Protein AF-A0A5K3FUV2-F1 (afdb_monomer_lite)

Structure (mmCIF, N/CA/C/O backbone):
data_AF-A0A5K3FUV2-F1
#
_entry.id   AF-A0A5K3FUV2-F1
#
loop_
_atom_site.group_PDB
_atom_site.id
_atom_site.type_symbol
_atom_site.label_atom_id
_atom_site.label_alt_id
_atom_site.label_comp_id
_atom_site.label_asym_id
_atom_site.label_entity_id
_atom_site.label_seq_id
_atom_site.pdbx_PDB_ins_code
_atom_site.Cartn_x
_atom_site.Cartn_y
_atom_site.Cartn_z
_atom_site.occupancy
_atom_site.B_iso_or_equiv
_atom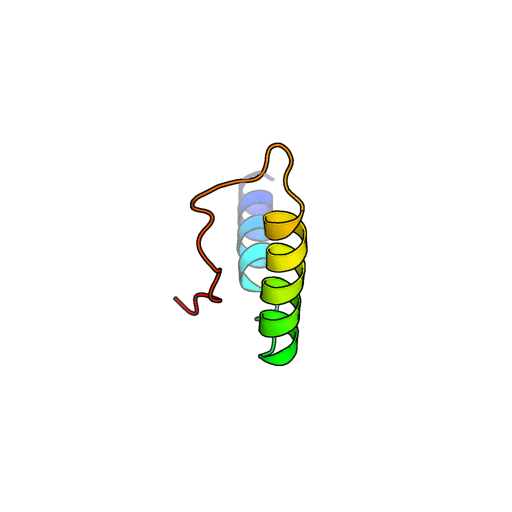_site.auth_seq_id
_atom_site.auth_comp_id
_atom_site.auth_asym_id
_atom_site.auth_atom_id
_atom_site.pdbx_PDB_model_num
ATOM 1 N N . MET A 1 1 ? 27.858 24.528 4.768 1.00 73.38 1 MET A N 1
ATOM 2 C CA . MET A 1 1 ? 27.034 23.677 5.657 1.00 73.38 1 MET A CA 1
ATOM 3 C C . MET A 1 1 ? 25.577 23.596 5.200 1.00 73.38 1 MET A C 1
ATOM 5 O O . MET A 1 1 ? 25.238 22.591 4.602 1.00 73.38 1 MET A O 1
ATOM 9 N N . LYS A 1 2 ? 24.735 24.635 5.355 1.00 85.62 2 LYS A N 1
ATOM 10 C CA . LYS A 1 2 ? 23.291 24.568 5.006 1.00 85.62 2 LYS A CA 1
ATOM 11 C C . LYS A 1 2 ? 23.001 24.115 3.564 1.00 85.62 2 LYS A C 1
ATOM 13 O O . LYS A 1 2 ? 22.212 23.207 3.363 1.00 85.62 2 LYS A O 1
ATOM 18 N N . LYS A 1 3 ? 23.710 24.674 2.574 1.00 88.25 3 LYS A N 1
ATOM 19 C CA . LYS A 1 3 ? 23.570 24.282 1.155 1.00 88.25 3 LYS A CA 1
ATOM 20 C C . LYS A 1 3 ? 23.905 22.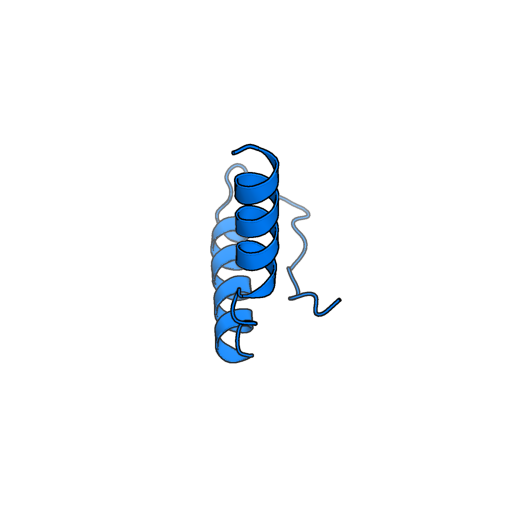806 0.897 1.00 88.25 3 LYS A C 1
ATOM 22 O O . LYS A 1 3 ? 23.240 22.169 0.096 1.00 88.25 3 LYS A O 1
ATOM 27 N N . LEU A 1 4 ? 24.904 22.269 1.599 1.00 90.81 4 LEU A N 1
ATOM 28 C CA . LEU A 1 4 ? 25.300 20.864 1.484 1.00 90.81 4 LEU A CA 1
ATOM 29 C C . LEU A 1 4 ? 24.224 19.947 2.078 1.00 90.81 4 LEU A C 1
ATOM 31 O O . LEU A 1 4 ? 23.871 18.954 1.461 1.00 90.81 4 LEU A O 1
ATOM 35 N N . ILE A 1 5 ? 23.656 20.322 3.229 1.00 91.25 5 ILE A N 1
ATOM 36 C CA . ILE A 1 5 ? 22.553 19.584 3.863 1.00 91.25 5 ILE A CA 1
ATOM 37 C C . ILE A 1 5 ? 21.332 19.549 2.937 1.00 91.25 5 ILE A C 1
ATOM 39 O O . ILE A 1 5 ? 20.751 18.489 2.737 1.00 91.25 5 ILE A O 1
ATOM 43 N N . CYS A 1 6 ? 20.98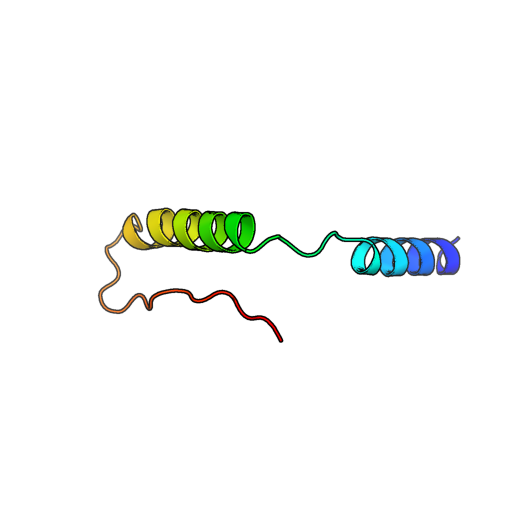0 20.682 2.321 1.00 87.25 6 CYS A N 1
ATOM 44 C CA . CYS A 1 6 ? 19.898 20.739 1.338 1.00 87.25 6 CYS A CA 1
ATOM 45 C C . CYS A 1 6 ? 20.166 19.833 0.128 1.00 87.25 6 CYS A C 1
ATOM 47 O O . CYS A 1 6 ? 19.270 19.117 -0.300 1.00 87.25 6 CYS A O 1
ATOM 49 N N . LEU A 1 7 ? 21.393 19.833 -0.404 1.00 89.50 7 LEU A N 1
ATOM 50 C CA . LEU A 1 7 ? 21.765 18.968 -1.527 1.00 89.50 7 LEU A CA 1
ATOM 51 C C . LEU A 1 7 ? 21.691 17.483 -1.158 1.00 89.50 7 LEU A C 1
ATOM 53 O O . LEU A 1 7 ? 21.131 16.702 -1.917 1.00 89.50 7 LEU A O 1
ATOM 57 N N . VAL A 1 8 ? 22.192 17.100 0.016 1.00 88.88 8 VAL A N 1
ATOM 58 C CA . VAL A 1 8 ? 22.122 15.713 0.499 1.00 88.88 8 VAL A CA 1
ATOM 59 C C . VAL A 1 8 ? 20.670 15.276 0.694 1.00 88.88 8 VAL A C 1
ATOM 61 O O . VAL A 1 8 ? 20.305 14.191 0.256 1.00 88.88 8 VAL A O 1
ATOM 64 N N . ALA A 1 9 ? 19.825 16.131 1.276 1.00 87.00 9 ALA A N 1
ATOM 65 C CA . ALA A 1 9 ? 18.404 15.841 1.440 1.00 87.00 9 ALA A CA 1
ATOM 66 C C . ALA A 1 9 ? 17.697 15.642 0.090 1.00 87.00 9 ALA A C 1
ATOM 68 O O . ALA A 1 9 ? 16.897 14.724 -0.052 1.00 87.00 9 ALA A O 1
ATOM 69 N N . LEU A 1 10 ? 18.010 16.459 -0.919 1.00 85.75 10 LEU A N 1
ATOM 70 C CA . LEU A 1 10 ? 17.435 16.310 -2.257 1.00 85.75 10 LEU A CA 1
ATOM 71 C C . LEU A 1 10 ? 17.884 15.010 -2.930 1.00 85.75 10 LEU A C 1
ATOM 73 O O . LEU A 1 10 ? 17.045 14.273 -3.438 1.00 85.75 10 LEU A O 1
ATOM 77 N N . VAL A 1 11 ? 19.183 14.700 -2.890 1.00 86.19 11 VAL A N 1
ATOM 78 C CA . VAL A 1 11 ? 19.727 13.470 -3.488 1.00 86.19 11 VAL A CA 1
ATOM 79 C C . VAL A 1 11 ? 19.123 12.230 -2.831 1.00 86.19 11 VAL A C 1
ATOM 81 O O . VAL A 1 11 ? 18.730 11.315 -3.543 1.00 86.19 11 VAL A O 1
ATOM 84 N N . TRP A 1 12 ? 18.954 12.236 -1.506 1.00 84.44 12 TRP A N 1
ATOM 85 C CA . TRP A 1 12 ? 18.365 11.119 -0.761 1.00 84.44 12 TRP A CA 1
ATOM 86 C C . TRP A 1 12 ? 16.948 10.758 -1.222 1.00 84.44 12 TRP A C 1
ATOM 88 O O . TRP A 1 12 ? 16.596 9.584 -1.280 1.00 84.44 12 TRP A O 1
ATOM 98 N N . ASN A 1 13 ? 16.134 11.760 -1.569 1.00 75.12 13 ASN A N 1
ATOM 99 C CA . ASN A 1 13 ? 14.777 11.526 -2.066 1.00 75.12 13 ASN A CA 1
ATOM 100 C C . ASN A 1 13 ? 14.772 10.953 -3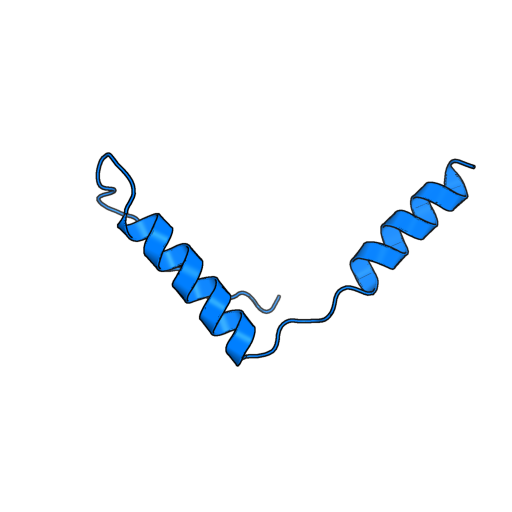.491 1.00 75.12 13 ASN A C 1
ATOM 102 O O . ASN A 1 13 ? 13.903 10.156 -3.823 1.00 75.12 13 ASN A O 1
ATOM 106 N N . VAL A 1 14 ? 15.740 11.342 -4.325 1.00 75.25 14 VAL A N 1
ATOM 107 C CA . VAL A 1 14 ? 15.829 10.906 -5.730 1.00 75.25 14 VAL A CA 1
ATOM 108 C C . VAL A 1 14 ? 16.419 9.501 -5.858 1.00 75.25 14 VAL A C 1
ATOM 110 O O . VAL A 1 14 ? 16.071 8.774 -6.781 1.00 75.25 14 VAL A O 1
ATOM 113 N N . THR A 1 15 ? 17.296 9.097 -4.937 1.00 74.88 15 THR A N 1
ATOM 114 C CA . THR A 1 15 ? 17.921 7.765 -4.945 1.00 74.88 15 THR A CA 1
ATOM 115 C C . THR A 1 15 ? 17.056 6.673 -4.318 1.00 74.88 15 THR A C 1
ATOM 117 O O . THR A 1 15 ? 17.541 5.563 -4.127 1.00 74.88 15 THR A O 1
ATOM 120 N N . ALA A 1 16 ? 15.813 6.969 -3.934 1.00 76.69 16 ALA A N 1
ATOM 121 C CA . ALA A 1 16 ? 14.921 5.947 -3.412 1.00 76.69 16 ALA A CA 1
ATOM 122 C C . ALA A 1 16 ? 14.538 4.972 -4.535 1.00 76.69 16 ALA A C 1
ATOM 124 O O . ALA A 1 16 ? 14.032 5.384 -5.580 1.00 76.69 16 ALA A O 1
ATOM 125 N N . ASP A 1 17 ? 14.772 3.679 -4.311 1.00 80.62 17 ASP A N 1
ATOM 126 C CA . ASP A 1 17 ? 14.387 2.647 -5.266 1.00 80.62 17 ASP A CA 1
ATOM 127 C C . ASP A 1 17 ? 12.869 2.648 -5.468 1.00 80.62 17 ASP A C 1
ATOM 129 O O . ASP A 1 17 ? 12.081 2.652 -4.516 1.00 80.62 17 ASP A O 1
ATOM 133 N N . VAL A 1 18 ? 12.453 2.626 -6.734 1.00 84.19 18 VAL A N 1
ATOM 134 C CA . VAL A 1 18 ? 11.040 2.514 -7.087 1.00 84.19 18 VAL A CA 1
ATOM 135 C C . VAL A 1 18 ? 10.567 1.099 -6.737 1.00 84.19 18 VAL A C 1
ATOM 137 O O . VAL A 1 18 ? 11.122 0.139 -7.277 1.00 84.19 18 VAL A O 1
ATOM 140 N N . PRO A 1 19 ? 9.516 0.933 -5.909 1.00 89.38 19 PRO A N 1
ATOM 141 C CA . PRO A 1 19 ? 9.048 -0.392 -5.524 1.00 89.38 19 PRO A CA 1
ATOM 142 C C . PRO A 1 19 ? 8.637 -1.221 -6.741 1.00 89.38 19 PRO A C 1
ATOM 144 O O . PRO A 1 19 ? 7.924 -0.738 -7.632 1.00 89.38 19 PRO A O 1
ATOM 147 N N . THR A 1 20 ? 9.034 -2.490 -6.752 1.00 92.88 20 THR A N 1
ATOM 148 C CA . THR A 1 20 ? 8.599 -3.479 -7.744 1.00 92.88 20 THR A CA 1
ATOM 149 C C . THR A 1 20 ? 7.093 -3.727 -7.649 1.00 92.88 20 THR A C 1
ATOM 151 O O . THR A 1 20 ? 6.466 -3.476 -6.621 1.00 92.88 2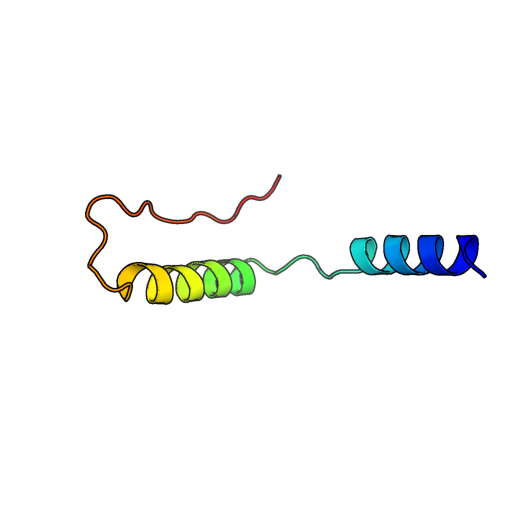0 THR A O 1
ATOM 154 N N . LEU A 1 21 ? 6.477 -4.300 -8.688 1.00 93.62 21 LEU A N 1
ATOM 155 C CA . LEU A 1 21 ? 5.043 -4.635 -8.667 1.00 93.62 21 LEU A CA 1
ATOM 156 C C . LEU A 1 21 ? 4.648 -5.512 -7.463 1.00 93.62 21 LEU A C 1
ATOM 158 O O . LEU A 1 21 ? 3.597 -5.304 -6.857 1.00 93.62 21 LEU A O 1
ATOM 162 N N . ALA A 1 22 ? 5.505 -6.464 -7.085 1.00 95.56 22 ALA A N 1
ATOM 163 C CA . ALA A 1 22 ? 5.274 -7.330 -5.933 1.00 95.56 22 ALA A CA 1
ATOM 164 C C . ALA A 1 22 ? 5.348 -6.564 -4.601 1.00 95.56 22 ALA A C 1
ATOM 166 O O . ALA A 1 22 ? 4.592 -6.855 -3.675 1.00 95.56 22 ALA A O 1
ATOM 167 N N . GLU A 1 23 ? 6.246 -5.586 -4.490 1.00 95.19 23 GLU A N 1
ATOM 168 C CA . GLU A 1 23 ? 6.349 -4.718 -3.312 1.00 95.19 23 GLU A CA 1
ATOM 169 C C . GLU A 1 23 ? 5.174 -3.756 -3.224 1.00 95.19 23 GLU A C 1
ATOM 171 O O . GLU A 1 23 ? 4.569 -3.648 -2.164 1.00 95.19 23 GLU A O 1
ATOM 176 N N . ARG A 1 24 ? 4.768 -3.147 -4.342 1.00 94.69 24 ARG A N 1
ATOM 177 C CA . ARG A 1 24 ? 3.560 -2.312 -4.417 1.00 94.69 24 ARG A CA 1
ATOM 178 C C . ARG A 1 24 ? 2.328 -3.073 -3.938 1.00 94.69 24 ARG A C 1
ATOM 180 O O . ARG A 1 24 ? 1.570 -2.556 -3.122 1.00 94.69 24 ARG A O 1
ATOM 187 N N . LYS A 1 25 ? 2.163 -4.326 -4.380 1.00 95.88 25 LYS A N 1
ATOM 188 C CA . LYS A 1 25 ? 1.070 -5.194 -3.920 1.00 95.88 25 LYS A CA 1
ATOM 189 C C . LYS A 1 25 ? 1.143 -5.447 -2.413 1.00 95.88 25 LYS A C 1
ATOM 191 O O . LYS A 1 25 ? 0.133 -5.315 -1.734 1.00 95.88 25 LYS A O 1
ATOM 196 N N . ARG A 1 26 ? 2.331 -5.768 -1.885 1.00 97.00 26 ARG A N 1
ATOM 197 C CA . ARG A 1 26 ? 2.536 -5.967 -0.439 1.00 97.00 26 ARG A CA 1
ATOM 198 C C . ARG A 1 26 ? 2.227 -4.707 0.374 1.00 97.00 26 ARG A C 1
ATOM 200 O O . ARG A 1 26 ? 1.627 -4.820 1.434 1.00 97.00 26 ARG A O 1
ATOM 207 N N . ILE A 1 27 ? 2.590 -3.527 -0.128 1.00 95.81 27 ILE A N 1
ATOM 208 C CA . ILE A 1 27 ? 2.284 -2.238 0.509 1.00 95.81 27 ILE A CA 1
ATOM 209 C C . ILE A 1 27 ? 0.768 -2.025 0.591 1.00 95.81 27 ILE A C 1
ATOM 211 O O . ILE A 1 27 ? 0.250 -1.714 1.662 1.00 95.81 27 ILE A O 1
ATOM 215 N N . VAL A 1 28 ? 0.047 -2.217 -0.520 1.00 97.12 28 VAL A N 1
ATOM 216 C CA . VAL A 1 28 ? -1.418 -2.064 -0.553 1.00 97.12 28 VAL A CA 1
ATOM 217 C C . VAL A 1 28 ? -2.099 -3.055 0.392 1.00 97.12 28 VAL A C 1
ATOM 219 O O . VAL A 1 28 ? -2.981 -2.658 1.150 1.00 97.12 28 VAL A O 1
ATOM 222 N N . GLU A 1 29 ? -1.668 -4.316 0.390 1.00 97.75 29 GLU A N 1
ATOM 223 C CA . GLU A 1 29 ? -2.197 -5.365 1.270 1.00 97.75 29 GLU A CA 1
ATOM 224 C C . GLU A 1 29 ? -2.006 -5.007 2.749 1.00 97.75 29 GLU A C 1
ATOM 226 O O . GLU A 1 29 ? -2.958 -5.018 3.526 1.00 97.75 29 GLU A O 1
ATOM 231 N N . PHE A 1 30 ? -0.792 -4.599 3.126 1.00 97.81 30 PHE A N 1
ATOM 232 C CA . PHE A 1 30 ? -0.474 -4.192 4.493 1.00 97.81 30 PHE A CA 1
ATOM 233 C C . PHE A 1 30 ? -1.365 -3.041 4.974 1.00 97.81 30 PHE A C 1
ATOM 235 O O . PHE A 1 30 ? -1.949 -3.104 6.056 1.00 97.81 30 PHE A O 1
ATOM 242 N N . HIS A 1 31 ? -1.519 -1.993 4.160 1.00 97.75 31 HIS A N 1
ATOM 243 C CA . HIS A 1 31 ? -2.401 -0.885 4.515 1.00 97.75 31 HIS A CA 1
ATOM 244 C C . HIS A 1 31 ? -3.875 -1.289 4.554 1.00 97.75 31 HIS A C 1
ATOM 246 O O . HIS A 1 31 ? -4.620 -0.749 5.369 1.00 97.75 31 HIS A O 1
ATOM 252 N N . THR A 1 32 ? -4.301 -2.213 3.693 1.00 97.31 32 THR A N 1
ATOM 253 C CA . THR A 1 32 ? -5.677 -2.721 3.682 1.00 97.31 32 THR A CA 1
ATOM 254 C C . THR A 1 32 ? -5.993 -3.425 4.997 1.00 97.31 32 THR A C 1
ATOM 256 O O . THR A 1 32 ? -6.965 -3.050 5.642 1.00 97.31 32 THR A O 1
ATOM 259 N N . GLN A 1 33 ? -5.113 -4.312 5.472 1.00 96.94 33 GLN A N 1
ATOM 260 C CA . GLN A 1 33 ? -5.290 -5.014 6.751 1.00 96.94 33 GLN A CA 1
ATOM 261 C C . GLN A 1 33 ? -5.461 -4.048 7.929 1.00 96.94 33 GLN A C 1
ATOM 263 O O . GLN A 1 33 ? -6.365 -4.210 8.743 1.00 96.94 33 GLN A O 1
ATOM 268 N N . ILE A 1 34 ? -4.639 -2.996 7.988 1.00 97.00 34 ILE A N 1
ATOM 269 C CA . ILE A 1 34 ? -4.744 -1.969 9.037 1.00 97.00 34 ILE A CA 1
ATOM 270 C C . ILE A 1 34 ? -6.061 -1.194 8.927 1.00 97.00 34 ILE A C 1
ATOM 272 O O . ILE A 1 34 ? -6.679 -0.869 9.937 1.00 97.00 34 ILE A O 1
ATOM 276 N N . ARG A 1 35 ? -6.483 -0.859 7.702 1.00 97.25 35 ARG A N 1
ATOM 277 C CA . ARG A 1 35 ? -7.711 -0.091 7.444 1.00 97.25 35 ARG A CA 1
ATOM 278 C C . ARG A 1 35 ? -8.973 -0.890 7.740 1.00 97.25 35 ARG A C 1
ATOM 280 O O . ARG A 1 35 ? -9.965 -0.296 8.145 1.00 97.25 35 ARG A O 1
ATOM 287 N N . GLU A 1 36 ? -8.930 -2.200 7.545 1.00 96.06 36 GLU A N 1
ATOM 288 C CA . GLU A 1 36 ? -10.012 -3.117 7.897 1.00 96.06 36 GLU A CA 1
ATOM 289 C C . GLU A 1 36 ? -10.108 -3.329 9.412 1.00 96.06 36 GLU A C 1
ATOM 291 O O . GLU A 1 36 ? -11.205 -3.495 9.936 1.00 96.06 36 GLU A O 1
ATOM 296 N N . SER A 1 37 ? -8.983 -3.261 10.131 1.00 96.56 37 SER A N 1
ATOM 297 C CA . SER A 1 37 ? -8.929 -3.495 11.578 1.00 96.56 37 SER A CA 1
ATOM 298 C C . SER A 1 37 ? -9.154 -2.247 12.444 1.00 96.56 37 SER A C 1
ATOM 300 O O . SER A 1 37 ? -8.858 -2.284 13.637 1.00 96.56 37 SER A O 1
ATOM 302 N N . VAL A 1 38 ? -9.585 -1.116 11.876 1.00 96.94 38 VAL A N 1
ATOM 303 C CA . VAL A 1 38 ? -9.758 0.128 12.650 1.00 96.94 38 VAL A CA 1
ATOM 304 C C . VAL A 1 38 ? -10.926 0.035 13.631 1.00 96.94 38 VAL A C 1
ATOM 306 O O . VAL A 1 38 ? -11.980 -0.519 13.312 1.00 96.94 38 VAL A O 1
ATOM 309 N N . GLU A 1 39 ? -10.755 0.642 14.808 1.00 96.38 39 GLU A N 1
ATOM 310 C CA . GLU A 1 39 ? -11.797 0.746 15.828 1.00 96.38 39 GLU A CA 1
ATOM 311 C C . GLU A 1 39 ? -12.035 2.219 16.222 1.00 96.38 39 GLU A C 1
ATOM 313 O O . GLU A 1 39 ? -11.073 2.927 16.540 1.00 96.38 39 GLU A O 1
ATOM 318 N N . PRO A 1 40 ? -13.291 2.712 16.197 1.00 94.75 40 PRO A N 1
ATOM 319 C CA . PRO A 1 40 ? -14.509 2.004 15.791 1.00 94.75 40 PRO A CA 1
ATOM 320 C C . PRO A 1 40 ? -14.531 1.673 14.289 1.00 94.75 40 PRO A C 1
ATOM 322 O O . PRO A 1 40 ? -13.856 2.321 13.489 1.00 94.75 40 PRO A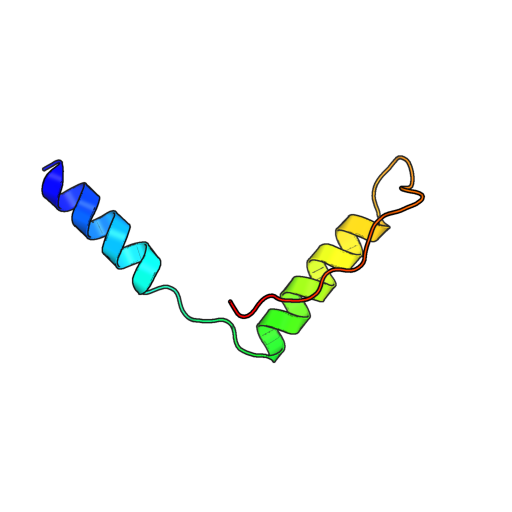 O 1
ATOM 325 N N . THR A 1 41 ? -15.329 0.670 13.907 1.00 95.81 41 THR A N 1
ATOM 326 C CA . THR A 1 41 ? -15.451 0.229 12.510 1.00 95.81 41 THR A CA 1
ATOM 327 C C . THR A 1 41 ? -15.867 1.383 11.602 1.00 95.81 41 THR A C 1
ATOM 329 O O . THR A 1 41 ? -16.874 2.055 11.838 1.00 95.81 41 THR A O 1
ATOM 332 N N . ALA A 1 42 ? -15.113 1.591 10.525 1.00 96.44 42 ALA A N 1
ATOM 333 C CA . ALA A 1 42 ? -15.428 2.601 9.529 1.00 96.44 42 ALA A CA 1
ATOM 334 C C . ALA A 1 42 ? -16.476 2.082 8.533 1.00 96.44 42 ALA A C 1
ATOM 336 O O . ALA A 1 42 ? -16.289 1.042 7.907 1.00 96.44 42 ALA A O 1
ATOM 337 N N . SER A 1 43 ? -17.566 2.828 8.342 1.00 96.06 43 SER A N 1
ATOM 338 C CA . SER A 1 43 ? -18.662 2.439 7.440 1.00 96.06 43 SER A CA 1
ATOM 339 C C . SER A 1 43 ? -18.392 2.720 5.956 1.00 96.06 43 SER A C 1
ATOM 341 O O . SER A 1 43 ? -19.109 2.208 5.101 1.00 96.06 43 SER A O 1
ATOM 343 N N . ASN A 1 44 ? -17.387 3.541 5.631 1.00 96.31 44 ASN A N 1
ATOM 344 C CA . ASN A 1 44 ? -17.126 4.035 4.273 1.00 96.31 44 ASN A CA 1
ATOM 345 C C . ASN A 1 44 ? -15.630 4.084 3.913 1.00 96.31 44 ASN A C 1
ATOM 347 O O . ASN A 1 44 ? -15.191 4.938 3.139 1.00 96.31 44 ASN A O 1
ATOM 351 N N . MET A 1 45 ? -14.822 3.199 4.496 1.00 96.19 45 MET A N 1
ATOM 352 C CA . MET A 1 45 ? -13.391 3.166 4.216 1.00 96.19 45 MET A CA 1
ATOM 353 C C . MET A 1 45 ? -13.131 2.660 2.788 1.00 96.19 45 MET A C 1
ATOM 355 O O . MET A 1 45 ? -13.403 1.508 2.470 1.00 96.19 45 MET A O 1
ATOM 359 N N . MET A 1 46 ? -12.593 3.520 1.920 1.00 96.12 46 MET A N 1
ATOM 360 C CA . MET A 1 46 ? -12.321 3.170 0.518 1.00 96.12 46 MET A CA 1
ATOM 361 C C . MET A 1 46 ? -11.113 2.232 0.376 1.00 96.12 46 MET A C 1
ATOM 363 O O . MET A 1 46 ? -10.148 2.336 1.141 1.00 96.12 46 MET A O 1
ATOM 367 N N . TYR A 1 47 ? -11.119 1.368 -0.640 1.00 94.75 47 TYR A N 1
ATOM 368 C CA . TYR A 1 47 ? -9.944 0.568 -0.995 1.00 94.75 47 TYR A CA 1
ATOM 369 C C . TYR A 1 47 ? -8.806 1.441 -1.526 1.00 94.75 47 TYR A C 1
ATOM 371 O O . TYR A 1 47 ? -9.036 2.461 -2.176 1.00 94.75 47 TYR A O 1
ATOM 379 N N . LEU A 1 48 ? -7.571 1.027 -1.241 1.00 95.25 48 LEU A N 1
ATOM 380 C CA . LEU A 1 48 ? -6.379 1.688 -1.754 1.00 95.25 48 LEU A CA 1
ATOM 381 C C . LEU A 1 48 ? -5.932 1.051 -3.068 1.00 95.25 48 LEU A C 1
ATOM 383 O O . LEU A 1 48 ? -5.919 -0.169 -3.217 1.00 95.25 48 LEU A O 1
ATOM 387 N N . THR A 1 49 ? -5.481 1.893 -3.989 1.00 94.19 49 THR A N 1
ATOM 388 C CA . THR A 1 49 ? -4.757 1.497 -5.198 1.00 94.19 49 THR A CA 1
ATOM 389 C C . THR A 1 49 ? -3.410 2.202 -5.211 1.00 94.19 49 THR A C 1
ATOM 391 O O . THR A 1 49 ? -3.308 3.360 -4.808 1.00 94.19 49 THR A O 1
ATOM 394 N N . TYR A 1 50 ? -2.363 1.513 -5.658 1.00 93.19 50 TYR A N 1
ATOM 395 C CA . TYR A 1 50 ? -1.030 2.105 -5.729 1.00 93.19 50 TYR A CA 1
ATOM 396 C C . TYR A 1 50 ? -0.956 3.106 -6.897 1.00 93.19 50 TYR A C 1
ATOM 398 O O . TYR A 1 50 ? -1.114 2.697 -8.047 1.00 93.19 50 TYR A O 1
ATOM 406 N N . SER A 1 51 ? -0.716 4.387 -6.597 1.00 92.56 51 SER A N 1
ATOM 407 C CA . SER A 1 51 ? -0.528 5.466 -7.585 1.00 92.56 51 SER A CA 1
ATOM 408 C C . SER A 1 51 ? 0.821 5.325 -8.285 1.00 92.56 51 SER A C 1
ATOM 410 O O . SER A 1 51 ? 1.809 4.944 -7.655 1.00 92.56 51 SER A O 1
ATOM 412 N N . THR A 1 52 ? 0.872 5.613 -9.580 1.00 86.06 52 THR A N 1
ATOM 413 C CA . THR A 1 52 ? 2.120 5.565 -10.369 1.00 86.06 52 THR A CA 1
ATOM 414 C C . THR A 1 52 ? 2.599 6.933 -10.838 1.00 86.06 52 THR A C 1
ATOM 416 O O . THR A 1 52 ? 3.720 7.038 -11.329 1.00 86.06 52 THR A O 1
ATOM 419 N N . GLU A 1 53 ? 1.738 7.933 -10.680 1.00 75.56 53 GLU A N 1
ATOM 420 C CA . GLU A 1 53 ? 1.972 9.369 -10.809 1.00 75.56 53 GLU A CA 1
ATOM 421 C C . GLU A 1 53 ? 2.866 9.902 -9.688 1.00 75.56 53 GLU A C 1
ATOM 423 O O . GLU A 1 53 ? 3.766 10.709 -10.012 1.00 75.56 53 GLU A O 1
#

Radius of gyration: 17.04 Å; chains: 1; bounding box: 46×32×27 Å

pLDDT: mean 91.0, std 7.11, range [73.38, 97.81]

InterPro domains:
  IPR035940 CAP superfamily [SSF55797] (4-53)

Sequence (53 aa):
MKKLICLVALVWNVTADVPTLAERKRIVEFHTQIRESVEPTASNMMYLTYSTE

Foldseek 3Di:
DVVVVVVVVVVVVVPDDDDDPVRQVVVQVVVVVVLCPDPPGDPDRDRDDRDPD

Secondary structure (DSSP, 8-state):
-HHHHHHHHHHHHHTSPPPPHHHHHHHHHHHHHHHHT-SSPPSS-PPP-----

Organism: Mesocestoides corti (NCBI:txid53468)